Protein AF-A0AAW0R2K4-F1 (afdb_monomer_lite)

InterPro domains:
  IPR008972 Cupredoxin [SSF49503] (6-129)
  IPR052953 Serine-rich & Multicopper Oxidase-related [PTHR34883] (7-121)

Structure (mmCIF, N/CA/C/O backbone):
data_AF-A0AAW0R2K4-F1
#
_entry.id   AF-A0AAW0R2K4-F1
#
loop_
_atom_site.group_PDB
_atom_site.id
_atom_site.type_symbol
_atom_site.label_atom_id
_atom_site.label_alt_id
_atom_site.label_comp_id
_at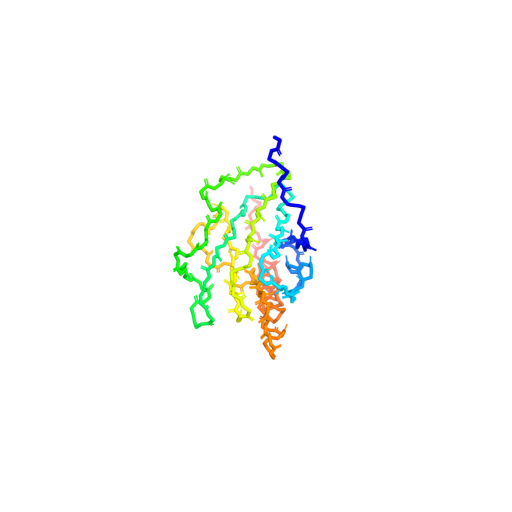om_site.label_asym_id
_atom_site.label_entity_id
_atom_site.label_seq_id
_atom_site.pdbx_PDB_ins_code
_atom_site.Cartn_x
_atom_site.Cartn_y
_atom_site.Cartn_z
_atom_site.occupancy
_atom_site.B_iso_or_equiv
_atom_site.auth_seq_id
_atom_site.auth_comp_id
_atom_site.auth_asym_id
_atom_site.auth_atom_id
_atom_site.pdbx_PDB_model_num
ATOM 1 N N . MET A 1 1 ? 16.630 -0.856 25.077 1.00 41.25 1 MET A N 1
ATOM 2 C CA . MET A 1 1 ? 16.118 -1.928 24.202 1.00 41.25 1 MET A CA 1
ATOM 3 C C . MET A 1 1 ? 14.904 -1.354 23.498 1.00 41.25 1 MET A C 1
ATOM 5 O O . MET A 1 1 ? 13.846 -1.283 24.102 1.00 41.25 1 MET A O 1
ATOM 9 N N . THR A 1 2 ? 15.080 -0.773 22.314 1.00 48.66 2 THR A N 1
ATOM 10 C CA . THR A 1 2 ? 13.965 -0.224 21.534 1.00 48.66 2 THR A CA 1
ATOM 11 C C . THR A 1 2 ? 13.230 -1.393 20.898 1.00 48.66 2 THR A C 1
ATOM 13 O O . THR A 1 2 ? 13.646 -1.909 19.863 1.00 48.66 2 THR A O 1
ATOM 16 N N . ASP A 1 3 ? 12.189 -1.861 21.581 1.00 53.28 3 ASP A N 1
ATOM 17 C CA . ASP A 1 3 ? 11.263 -2.850 21.050 1.00 53.28 3 ASP A CA 1
ATOM 18 C C . ASP A 1 3 ? 10.605 -2.248 19.803 1.00 53.28 3 ASP A C 1
ATOM 20 O O . ASP A 1 3 ? 9.851 -1.276 19.881 1.00 53.28 3 ASP A O 1
ATOM 24 N N . ARG A 1 4 ? 11.003 -2.720 18.618 1.00 62.91 4 ARG A N 1
ATOM 25 C CA . ARG A 1 4 ? 10.395 -2.275 17.364 1.00 62.91 4 ARG A CA 1
ATOM 26 C C . ARG A 1 4 ? 8.993 -2.881 17.344 1.00 62.91 4 ARG A C 1
ATOM 28 O O . ARG A 1 4 ? 8.924 -4.110 17.304 1.00 62.91 4 ARG A O 1
ATOM 35 N N . PRO A 1 5 ? 7.914 -2.078 17.326 1.00 65.12 5 PRO A N 1
ATOM 36 C CA . PRO A 1 5 ? 6.564 -2.619 17.374 1.00 65.12 5 PRO A CA 1
ATOM 37 C C . PRO A 1 5 ? 6.380 -3.671 16.276 1.00 65.12 5 PRO A C 1
ATOM 39 O O . PRO A 1 5 ? 6.781 -3.477 15.118 1.00 65.12 5 PRO A O 1
ATOM 42 N N . LEU A 1 6 ? 5.851 -4.829 16.675 1.00 78.25 6 LEU A N 1
ATOM 43 C CA . LEU A 1 6 ? 5.526 -5.914 15.759 1.00 78.25 6 LEU A CA 1
ATOM 44 C C . LEU A 1 6 ? 4.480 -5.423 14.746 1.00 78.25 6 LEU A C 1
ATOM 46 O O . LEU A 1 6 ? 3.645 -4.588 15.090 1.00 78.25 6 LEU A O 1
ATOM 50 N N . PRO A 1 7 ? 4.530 -5.897 13.489 1.00 82.62 7 PRO A N 1
ATOM 51 C CA . PRO A 1 7 ? 3.527 -5.515 12.508 1.00 82.62 7 PRO A CA 1
ATOM 52 C C . PRO A 1 7 ? 2.156 -6.033 12.950 1.00 82.62 7 PRO A C 1
ATOM 54 O O . PRO A 1 7 ? 2.014 -7.225 13.222 1.00 82.62 7 PRO A O 1
ATOM 57 N N . THR A 1 8 ? 1.159 -5.151 12.997 1.00 91.06 8 THR A N 1
ATOM 58 C CA . THR A 1 8 ? -0.228 -5.545 13.281 1.00 91.06 8 THR A CA 1
ATOM 59 C C . THR A 1 8 ? -0.854 -6.227 12.064 1.00 91.06 8 THR A C 1
ATOM 61 O O . THR A 1 8 ? -1.655 -7.144 12.209 1.00 91.06 8 THR A O 1
ATOM 64 N N . HIS A 1 9 ? -0.448 -5.821 10.855 1.00 94.38 9 HIS A N 1
ATOM 65 C CA . HIS A 1 9 ? -0.966 -6.356 9.595 1.00 94.38 9 HIS A CA 1
ATOM 66 C C . HIS A 1 9 ? 0.183 -6.715 8.658 1.00 94.38 9 HIS A C 1
ATOM 68 O O . HIS A 1 9 ? 1.155 -5.966 8.542 1.00 94.38 9 HIS A O 1
ATOM 74 N N . VAL A 1 10 ? 0.067 -7.841 7.954 1.00 93.94 10 VAL A N 1
ATOM 75 C CA . VAL A 1 10 ? 1.037 -8.267 6.936 1.00 93.94 10 VAL A CA 1
ATOM 76 C C . VAL A 1 10 ? 0.323 -8.403 5.600 1.00 93.94 10 VAL A C 1
ATOM 78 O O . VAL A 1 10 ? -0.677 -9.108 5.495 1.00 93.94 10 VAL A O 1
ATOM 81 N N . VAL A 1 11 ? 0.855 -7.728 4.587 1.00 93.31 11 VAL A N 1
ATOM 82 C CA . VAL A 1 11 ? 0.333 -7.703 3.225 1.00 93.31 11 VAL A CA 1
ATOM 83 C C . VAL A 1 11 ? 1.363 -8.336 2.303 1.00 93.31 11 VAL A C 1
ATOM 85 O O . VAL A 1 11 ? 2.492 -7.858 2.183 1.00 93.31 11 VAL A O 1
ATOM 88 N N . GLN A 1 12 ? 0.969 -9.426 1.661 1.00 90.38 12 GLN A N 1
ATOM 89 C CA . GLN A 1 12 ? 1.773 -10.134 0.677 1.00 90.38 12 GLN A CA 1
ATOM 90 C C . GLN A 1 12 ? 1.616 -9.474 -0.686 1.00 90.38 12 GLN A C 1
ATOM 92 O O . GLN A 1 12 ? 0.500 -9.108 -1.059 1.00 90.38 12 GLN A O 1
ATOM 97 N N . ILE A 1 13 ? 2.717 -9.346 -1.427 1.00 86.50 13 ILE A N 1
ATOM 98 C CA . ILE A 1 13 ? 2.691 -8.777 -2.773 1.00 86.50 13 ILE A CA 1
ATOM 99 C C . ILE A 1 13 ? 3.049 -9.839 -3.807 1.00 86.50 13 ILE A C 1
ATOM 101 O O . ILE A 1 13 ? 4.159 -10.376 -3.840 1.00 86.50 13 ILE A O 1
ATOM 105 N N . ASN A 1 14 ? 2.097 -10.087 -4.694 1.00 79.12 14 ASN A N 1
ATOM 106 C CA . ASN A 1 14 ? 2.262 -10.886 -5.893 1.00 79.12 14 ASN A CA 1
ATOM 107 C C . ASN A 1 14 ? 2.378 -9.938 -7.094 1.00 79.12 14 ASN A C 1
ATOM 109 O O . ASN A 1 14 ? 1.749 -8.886 -7.121 1.00 79.12 14 ASN A O 1
ATOM 113 N N . THR A 1 15 ? 3.162 -10.296 -8.109 1.00 69.69 15 THR A N 1
ATOM 114 C CA . THR A 1 15 ? 3.150 -9.584 -9.410 1.00 69.69 15 THR A CA 1
ATOM 115 C C . THR A 1 15 ? 2.497 -10.411 -10.506 1.00 69.69 15 THR A C 1
ATOM 117 O O . THR A 1 15 ? 2.304 -9.933 -11.617 1.00 69.69 15 THR A O 1
ATOM 120 N N . ASP A 1 16 ? 2.150 -11.652 -10.178 1.00 67.31 16 ASP A N 1
ATOM 121 C CA . ASP A 1 16 ? 1.712 -12.657 -11.123 1.00 67.31 16 ASP A CA 1
ATOM 122 C C . ASP A 1 16 ? 0.285 -13.055 -10.734 1.00 67.31 16 ASP A C 1
ATOM 124 O O . ASP A 1 16 ? 0.047 -13.550 -9.632 1.00 67.31 16 ASP A O 1
ATOM 128 N N . GLY A 1 17 ? -0.680 -12.802 -11.621 1.00 71.12 17 GLY A N 1
ATOM 129 C CA . GLY A 1 17 ? -2.088 -13.144 -11.402 1.00 71.12 17 GLY A CA 1
ATOM 130 C C . GLY A 1 17 ? -3.019 -11.946 -11.205 1.00 71.12 17 GLY A C 1
ATOM 131 O O . GLY A 1 17 ? -2.683 -10.808 -11.515 1.00 71.12 17 GLY A O 1
ATOM 132 N N . VAL A 1 18 ? -4.235 -12.240 -10.741 1.00 73.88 18 VAL A N 1
ATOM 133 C CA . VAL A 1 18 ? -5.329 -11.267 -10.556 1.00 73.88 18 VAL A CA 1
ATOM 134 C C . VAL A 1 18 ? -5.331 -10.594 -9.184 1.00 73.88 18 VAL A C 1
ATOM 136 O O . VAL A 1 18 ? -5.911 -9.522 -9.061 1.00 73.88 18 VAL A O 1
ATOM 139 N N . ASP A 1 19 ? -4.678 -11.187 -8.182 1.00 78.75 19 ASP A N 1
ATOM 140 C CA . ASP A 1 19 ? -4.651 -10.685 -6.803 1.00 78.75 19 ASP A CA 1
ATOM 141 C C . ASP A 1 19 ? -3.219 -10.310 -6.412 1.00 78.75 19 ASP A C 1
ATOM 143 O O . ASP A 1 19 ? -2.460 -11.113 -5.856 1.00 78.75 19 ASP A O 1
ATOM 147 N N . LEU A 1 20 ? -2.843 -9.074 -6.747 1.00 84.06 20 LEU A N 1
ATOM 148 C CA . LEU A 1 20 ? -1.477 -8.585 -6.561 1.00 84.06 20 LEU A CA 1
ATOM 149 C C . LEU A 1 20 ? -1.163 -8.206 -5.105 1.00 84.06 20 LEU A C 1
ATOM 151 O O . LEU A 1 20 ? -0.005 -8.231 -4.707 1.00 84.06 20 LEU A O 1
ATOM 155 N N . PHE A 1 21 ? -2.177 -7.912 -4.290 1.00 87.81 21 PHE A N 1
ATOM 156 C CA . PHE A 1 21 ? -2.037 -7.728 -2.844 1.00 87.81 21 PHE A CA 1
ATOM 157 C C . PHE A 1 21 ? -2.928 -8.722 -2.102 1.00 87.81 21 PHE A C 1
ATOM 159 O O . PHE A 1 21 ? -4.102 -8.880 -2.443 1.00 87.81 21 PHE A O 1
ATOM 166 N N . GLN A 1 22 ? -2.382 -9.377 -1.077 1.00 89.69 22 GLN A N 1
ATOM 167 C CA . GLN A 1 22 ? -3.135 -10.273 -0.202 1.00 89.69 22 GLN A CA 1
ATOM 168 C C . GLN A 1 22 ? -2.893 -9.929 1.277 1.00 89.69 22 GLN A C 1
ATOM 170 O O . GLN A 1 22 ? -1.768 -10.088 1.757 1.00 89.69 22 GLN A O 1
ATOM 175 N N . PRO A 1 23 ? -3.926 -9.480 2.016 1.00 92.56 23 PRO A N 1
ATOM 176 C CA . PRO A 1 23 ? -5.271 -9.140 1.528 1.00 92.56 23 PRO A CA 1
ATOM 177 C C . PRO A 1 23 ? -5.254 -7.935 0.563 1.00 92.56 23 PRO A C 1
ATOM 179 O O . PRO A 1 23 ? -4.267 -7.210 0.483 1.00 92.56 23 PRO A O 1
ATOM 182 N N . HIS A 1 24 ? -6.350 -7.712 -0.169 1.00 89.62 24 HIS A N 1
ATOM 183 C CA . HIS A 1 24 ? -6.455 -6.630 -1.165 1.00 89.62 24 HIS A CA 1
ATOM 184 C C . HIS A 1 24 ? -6.641 -5.218 -0.561 1.00 89.62 24 HIS A C 1
ATOM 186 O O . HIS A 1 24 ? -6.452 -4.213 -1.245 1.00 89.62 24 HIS A O 1
ATOM 192 N N . TRP A 1 25 ? -6.994 -5.142 0.721 1.00 93.94 25 TRP A N 1
ATOM 193 C CA . TRP A 1 25 ? -7.074 -3.944 1.557 1.00 93.94 25 TRP A CA 1
ATOM 194 C C . TRP A 1 25 ? -7.036 -4.382 3.025 1.00 93.94 25 TRP A C 1
ATOM 196 O O . TRP A 1 25 ? -7.194 -5.567 3.330 1.00 93.94 25 TRP A O 1
ATOM 206 N N . VAL A 1 26 ? -6.829 -3.436 3.938 1.00 95.75 26 VAL A N 1
ATOM 207 C CA . VAL A 1 26 ? -6.890 -3.677 5.391 1.00 95.75 26 VAL A CA 1
ATOM 208 C C . VAL A 1 26 ? -7.611 -2.536 6.096 1.00 95.75 26 VAL A C 1
ATOM 210 O O . VAL A 1 26 ? -7.509 -1.390 5.667 1.00 95.75 26 VAL A O 1
ATOM 213 N N . ASN A 1 27 ? -8.307 -2.845 7.189 1.00 96.00 27 ASN A N 1
ATOM 214 C CA . ASN A 1 27 ? -8.735 -1.848 8.169 1.00 96.00 27 ASN A CA 1
ATOM 215 C C . ASN A 1 27 ? -7.750 -1.867 9.339 1.00 96.00 27 ASN A C 1
ATOM 217 O O . ASN A 1 27 ? -7.446 -2.936 9.867 1.00 96.00 27 ASN A O 1
ATOM 221 N N . ALA A 1 28 ? -7.257 -0.700 9.734 1.00 95.75 28 ALA A N 1
ATOM 222 C CA . ALA A 1 28 ? -6.219 -0.555 10.739 1.00 95.75 28 ALA A CA 1
ATOM 223 C C . ALA A 1 28 ? -6.428 0.708 11.581 1.00 95.75 28 ALA A C 1
ATOM 225 O O . ALA A 1 28 ? -6.879 1.748 11.089 1.00 95.75 28 ALA A O 1
ATOM 226 N N . ALA A 1 29 ? -6.087 0.614 12.864 1.00 95.25 29 ALA A N 1
ATOM 227 C CA . ALA A 1 29 ? -6.180 1.722 13.802 1.00 95.25 29 ALA A CA 1
ATOM 228 C C . ALA A 1 29 ? -4.942 2.625 13.719 1.00 95.25 29 ALA A C 1
ATOM 230 O O . ALA A 1 29 ? -3.875 2.218 13.263 1.00 95.25 29 ALA A O 1
ATOM 231 N N . ARG A 1 30 ? -5.055 3.863 14.216 1.00 94.62 30 ARG A N 1
ATOM 232 C CA . ARG A 1 30 ? -3.892 4.747 14.369 1.00 94.62 30 ARG A CA 1
ATOM 233 C C . ARG A 1 30 ? -2.833 4.065 15.242 1.00 94.62 30 ARG A C 1
ATOM 235 O O . ARG A 1 30 ? -3.138 3.617 16.342 1.00 94.62 30 ARG A O 1
ATOM 242 N N . GLY A 1 31 ? -1.591 4.054 14.767 1.00 92.88 31 GLY A N 1
ATOM 243 C CA . GLY A 1 31 ? -0.461 3.399 15.427 1.00 92.88 31 GLY A CA 1
ATOM 244 C C . GLY A 1 31 ? -0.222 1.953 14.988 1.00 92.88 31 GLY A C 1
ATOM 245 O O . GLY A 1 31 ? 0.858 1.432 15.266 1.00 92.88 31 GLY A O 1
ATOM 246 N N . ASP A 1 32 ? -1.155 1.329 14.257 1.00 95.69 32 ASP A N 1
ATOM 247 C CA . ASP A 1 32 ? -0.908 0.026 13.642 1.00 95.69 32 ASP A CA 1
ATOM 248 C C . ASP A 1 32 ? 0.225 0.110 12.621 1.00 95.69 32 ASP A C 1
ATOM 250 O O . ASP A 1 32 ? 0.419 1.120 11.937 1.00 95.69 32 ASP A O 1
ATOM 254 N N . VAL A 1 33 ? 0.951 -0.998 12.486 1.00 94.75 33 VAL A N 1
ATOM 255 C CA . VAL A 1 33 ? 2.010 -1.140 11.488 1.00 94.75 33 VAL A CA 1
ATOM 256 C C . VAL A 1 33 ? 1.559 -2.114 10.407 1.00 94.75 33 VAL A C 1
ATOM 258 O O . VAL A 1 33 ? 1.355 -3.301 10.670 1.00 94.75 33 VAL A O 1
ATOM 261 N N . ILE A 1 34 ? 1.452 -1.608 9.181 1.00 95.12 34 ILE A N 1
ATOM 262 C CA . ILE A 1 34 ? 1.222 -2.398 7.973 1.00 95.12 34 ILE A CA 1
ATOM 263 C C . ILE A 1 34 ? 2.577 -2.786 7.397 1.00 95.12 34 ILE A C 1
ATOM 265 O O . ILE A 1 34 ? 3.383 -1.923 7.047 1.00 95.12 34 ILE A O 1
ATOM 269 N N . ARG A 1 35 ? 2.839 -4.086 7.292 1.00 93.56 35 ARG A N 1
ATOM 270 C CA . ARG A 1 35 ? 4.058 -4.628 6.697 1.00 93.56 35 ARG A CA 1
ATOM 271 C C . ARG A 1 35 ? 3.773 -5.194 5.319 1.00 93.56 35 ARG A C 1
ATOM 273 O O . ARG A 1 35 ? 3.123 -6.224 5.199 1.00 93.56 35 ARG A O 1
ATOM 280 N N . PHE A 1 36 ? 4.343 -4.573 4.301 1.00 92.31 36 PHE A N 1
ATOM 281 C CA . PHE A 1 36 ? 4.377 -5.100 2.946 1.00 92.31 36 PHE A CA 1
ATOM 282 C C . PHE A 1 36 ? 5.559 -6.061 2.799 1.00 92.31 36 PHE A C 1
ATOM 284 O O . PHE A 1 36 ? 6.704 -5.675 3.043 1.00 92.31 36 PHE A O 1
ATOM 291 N N . ALA A 1 37 ? 5.283 -7.308 2.427 1.00 90.31 37 ALA A N 1
ATOM 292 C CA . ALA A 1 37 ? 6.284 -8.335 2.165 1.00 90.31 37 ALA A CA 1
ATOM 293 C C . ALA A 1 37 ? 6.572 -8.410 0.659 1.00 90.31 37 ALA A C 1
ATOM 295 O O . ALA A 1 37 ? 5.694 -8.750 -0.136 1.00 90.31 37 ALA A O 1
ATOM 296 N N . LEU A 1 38 ? 7.803 -8.066 0.277 1.00 84.62 38 LEU A N 1
ATOM 297 C CA . LEU A 1 38 ? 8.221 -7.936 -1.121 1.00 84.62 38 LEU A CA 1
ATOM 298 C C . LEU A 1 38 ? 8.869 -9.206 -1.695 1.00 84.62 38 LEU A C 1
ATOM 300 O O . LEU A 1 38 ? 9.122 -9.227 -2.888 1.00 84.62 38 LEU A O 1
ATOM 304 N N . HIS A 1 39 ? 9.146 -10.247 -0.899 1.00 81.62 39 HIS A N 1
ATOM 305 C CA . HIS A 1 39 ? 9.628 -11.573 -1.353 1.00 81.62 39 HIS A CA 1
ATOM 306 C C . HIS A 1 39 ? 10.692 -11.576 -2.467 1.00 81.62 39 HIS A C 1
ATOM 308 O O . HIS A 1 39 ? 10.510 -12.201 -3.511 1.00 81.62 39 HIS A O 1
ATOM 314 N N . GLY A 1 40 ? 11.781 -10.819 -2.302 1.00 67.19 40 GLY A N 1
ATOM 315 C CA . GLY A 1 40 ? 12.856 -10.746 -3.302 1.00 67.19 40 GLY A CA 1
ATOM 316 C C . GLY A 1 40 ? 12.498 -10.006 -4.591 1.00 67.19 40 GLY A C 1
ATOM 317 O O . GLY A 1 40 ? 13.225 -10.091 -5.579 1.00 67.19 40 GLY A O 1
ATOM 318 N N . ARG A 1 41 ? 11.381 -9.275 -4.610 1.00 71.75 41 ARG A N 1
ATOM 319 C CA . ARG A 1 41 ? 10.952 -8.486 -5.762 1.00 71.75 41 ARG A CA 1
ATOM 320 C C . ARG A 1 41 ? 11.552 -7.085 -5.698 1.00 71.75 41 ARG A C 1
ATOM 322 O O . ARG A 1 41 ? 11.479 -6.393 -4.680 1.00 71.75 41 ARG A O 1
ATOM 329 N N . LYS A 1 42 ? 12.067 -6.616 -6.837 1.00 78.88 42 LYS A N 1
ATOM 330 C CA . LYS A 1 42 ? 12.514 -5.230 -7.023 1.00 78.88 42 LYS A CA 1
ATOM 331 C C . LYS A 1 42 ? 11.312 -4.313 -7.262 1.00 78.88 42 LYS A C 1
ATOM 333 O O . LYS A 1 42 ? 11.096 -3.824 -8.360 1.00 78.88 42 LYS A O 1
ATOM 338 N N . LEU A 1 43 ? 10.503 -4.122 -6.229 1.00 82.19 43 LEU A N 1
ATOM 339 C CA . LEU A 1 43 ? 9.310 -3.276 -6.224 1.00 82.19 43 LEU A CA 1
ATOM 340 C C . LEU A 1 43 ? 9.440 -2.242 -5.102 1.00 82.19 43 LEU A C 1
ATOM 342 O O . LEU A 1 43 ? 10.054 -2.517 -4.071 1.00 82.19 43 LEU A O 1
ATOM 346 N N . ALA A 1 44 ? 8.869 -1.060 -5.298 1.00 87.25 44 ALA A N 1
ATOM 347 C CA . ALA A 1 44 ? 8.654 -0.077 -4.245 1.00 87.25 44 ALA A CA 1
ATOM 348 C C . ALA A 1 44 ? 7.162 0.187 -4.032 1.00 87.25 44 ALA A C 1
ATOM 350 O O . ALA A 1 44 ? 6.375 0.123 -4.973 1.00 87.25 44 ALA A O 1
ATOM 351 N N . ILE A 1 45 ? 6.797 0.514 -2.795 1.00 90.06 45 ILE A N 1
ATOM 352 C CA . ILE A 1 45 ? 5.459 0.940 -2.398 1.00 90.06 45 ILE A CA 1
ATOM 353 C C . ILE A 1 45 ? 5.487 2.438 -2.135 1.00 90.06 45 ILE A C 1
ATOM 355 O O . ILE A 1 45 ? 6.291 2.935 -1.342 1.00 90.06 45 ILE A O 1
ATOM 359 N N . VAL A 1 46 ? 4.595 3.150 -2.810 1.00 91.19 46 VAL A N 1
ATOM 360 C CA . VAL A 1 46 ? 4.516 4.605 -2.771 1.00 91.19 46 VAL A CA 1
ATOM 361 C C . VAL A 1 46 ? 3.089 5.014 -2.453 1.00 91.19 46 VAL A C 1
ATOM 363 O O . VAL A 1 46 ? 2.132 4.461 -2.992 1.00 91.19 46 VAL A O 1
ATOM 366 N N . GLN A 1 47 ? 2.936 5.980 -1.555 1.00 92.56 47 GLN A N 1
ATOM 367 C CA . GLN A 1 47 ? 1.633 6.524 -1.211 1.00 92.56 47 GLN A CA 1
ATOM 368 C C . GLN A 1 47 ? 1.190 7.556 -2.251 1.00 92.56 47 GLN A C 1
ATOM 370 O O . GLN A 1 47 ? 1.976 8.363 -2.753 1.00 92.56 47 GLN A O 1
ATOM 375 N N . SER A 1 48 ? -0.094 7.510 -2.574 1.00 90.94 48 SER A N 1
ATOM 376 C CA . SER A 1 48 ? -0.760 8.336 -3.579 1.00 90.94 48 SER A CA 1
ATOM 377 C C . SER A 1 48 ? -2.037 8.951 -3.009 1.00 90.94 48 SER A C 1
ATOM 379 O O . SER A 1 48 ? -2.349 8.808 -1.821 1.00 90.94 48 SER A O 1
ATOM 381 N N . THR A 1 49 ? -2.769 9.672 -3.853 1.00 86.50 49 THR A N 1
ATOM 382 C CA . THR A 1 49 ? -4.123 10.138 -3.551 1.00 86.50 49 THR A CA 1
ATOM 383 C C . THR A 1 49 ? -5.153 9.250 -4.245 1.00 86.50 49 THR A C 1
ATOM 385 O O . THR A 1 49 ? -4.837 8.476 -5.149 1.00 86.50 49 THR A O 1
ATOM 388 N N . GLY A 1 50 ? -6.414 9.346 -3.817 1.00 79.94 50 GLY A N 1
ATOM 389 C CA . GLY A 1 50 ? -7.492 8.601 -4.464 1.00 79.94 50 GLY A CA 1
ATOM 390 C C . GLY A 1 50 ? -7.748 9.041 -5.908 1.00 79.94 50 GLY A C 1
ATOM 391 O O . GLY A 1 50 ? -8.120 8.213 -6.737 1.00 79.94 50 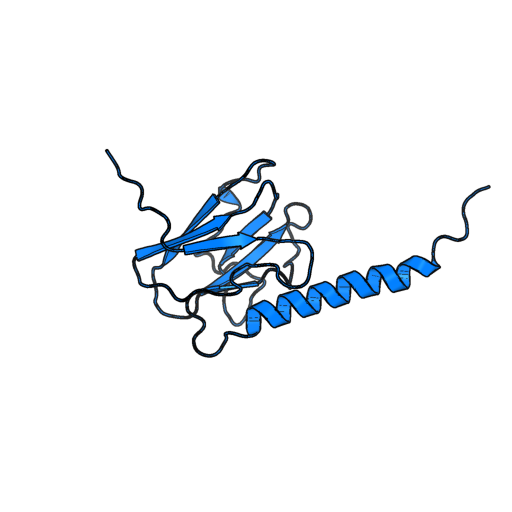GLY A O 1
ATOM 392 N N . GLU A 1 51 ? -7.506 10.321 -6.191 1.00 82.00 51 GLU A N 1
ATOM 393 C CA . GLU A 1 51 ? -7.737 10.972 -7.485 1.00 82.00 51 GLU A CA 1
ATOM 394 C C . GLU A 1 51 ? -6.608 10.707 -8.487 1.00 82.00 51 GLU A C 1
ATOM 396 O O . GLU A 1 51 ? -6.874 10.491 -9.668 1.00 82.00 51 GLU A O 1
ATOM 401 N N . ASP A 1 52 ? -5.358 10.681 -8.014 1.00 81.06 52 ASP A N 1
ATOM 402 C CA . ASP A 1 52 ? -4.172 10.442 -8.836 1.00 81.06 52 ASP A CA 1
ATOM 403 C C . ASP A 1 52 ? -3.357 9.264 -8.265 1.00 81.06 52 ASP A C 1
ATOM 405 O O . ASP A 1 52 ? -2.360 9.449 -7.557 1.00 81.06 52 ASP A O 1
ATOM 409 N N . PRO A 1 53 ? -3.786 8.020 -8.548 1.00 76.94 53 PRO A N 1
ATOM 410 C CA . PRO A 1 53 ? -3.202 6.806 -7.974 1.00 76.94 53 PRO A CA 1
ATOM 411 C C . PRO A 1 53 ? -1.810 6.482 -8.531 1.00 76.94 53 PRO A C 1
ATOM 413 O O . PRO A 1 53 ? -1.202 5.500 -8.120 1.00 76.94 53 PRO A O 1
ATOM 416 N N . CYS A 1 54 ? -1.330 7.265 -9.496 1.00 81.25 54 CYS A N 1
ATOM 417 C CA . CYS A 1 54 ? -0.072 7.057 -10.203 1.00 81.25 54 CYS A CA 1
ATOM 418 C C . CYS A 1 54 ? 0.962 8.137 -9.893 1.00 81.25 54 CYS A C 1
ATOM 420 O O . CYS A 1 54 ? 2.015 8.195 -10.531 1.00 81.25 54 CYS A O 1
ATOM 422 N N . ARG A 1 55 ? 0.666 8.995 -8.915 1.00 85.50 55 ARG A N 1
ATOM 423 C CA . ARG A 1 55 ? 1.528 10.092 -8.515 1.00 85.50 55 ARG A CA 1
ATOM 424 C C . ARG A 1 55 ? 1.848 9.987 -7.028 1.00 85.50 55 ARG A C 1
ATOM 426 O O . ARG A 1 55 ? 0.942 9.795 -6.215 1.00 85.50 55 ARG A O 1
ATOM 433 N N . PRO A 1 56 ? 3.130 10.119 -6.639 1.00 88.38 56 PRO A N 1
ATOM 434 C CA . PRO A 1 56 ? 3.481 10.191 -5.231 1.00 88.38 56 PRO A CA 1
ATOM 435 C C . PRO A 1 56 ? 2.828 11.421 -4.597 1.00 88.38 56 PRO A C 1
ATOM 437 O O . PRO A 1 56 ? 2.922 12.526 -5.132 1.00 88.38 56 PRO A O 1
ATOM 440 N N . ASN A 1 57 ? 2.224 11.245 -3.425 1.00 90.19 57 ASN A N 1
ATOM 441 C CA . ASN A 1 57 ? 1.714 12.359 -2.621 1.00 90.19 57 ASN A CA 1
ATOM 442 C C . ASN A 1 57 ? 2.786 12.969 -1.688 1.00 90.19 57 ASN A C 1
ATOM 444 O O . ASN A 1 57 ? 2.508 13.917 -0.956 1.00 90.19 57 ASN A O 1
ATOM 448 N N . GLY A 1 58 ? 3.999 12.402 -1.691 1.00 88.31 58 GLY A N 1
ATOM 449 C CA . GLY A 1 58 ? 5.143 12.846 -0.892 1.00 88.31 58 GLY A CA 1
ATOM 450 C C . GLY A 1 58 ? 5.154 12.383 0.569 1.00 88.31 58 GLY A C 1
ATOM 451 O O . GLY A 1 58 ? 6.086 12.730 1.285 1.00 88.31 58 GLY A O 1
ATOM 452 N N . GLN A 1 59 ? 4.162 11.610 1.020 1.00 90.44 59 GLN A N 1
ATOM 453 C CA . GLN A 1 59 ? 4.041 11.192 2.424 1.00 90.44 59 GLN A CA 1
ATOM 454 C C . GLN A 1 59 ? 4.822 9.910 2.732 1.00 90.44 59 GLN A C 1
ATOM 456 O O . GLN A 1 59 ? 5.457 9.799 3.779 1.00 90.44 59 GLN A O 1
ATOM 461 N N . PHE A 1 60 ? 4.801 8.943 1.814 1.00 91.56 60 PHE A N 1
ATOM 462 C CA . PHE A 1 60 ? 5.494 7.671 1.984 1.00 91.56 60 PHE A CA 1
ATOM 463 C C . PHE A 1 60 ? 6.013 7.145 0.648 1.00 91.56 60 PHE A C 1
ATOM 465 O O . PHE A 1 60 ? 5.271 7.060 -0.332 1.00 91.56 60 PHE A O 1
ATOM 472 N N . ASP A 1 61 ? 7.292 6.777 0.618 1.00 90.69 61 ASP A N 1
ATOM 473 C CA . ASP A 1 61 ? 7.960 6.243 -0.564 1.00 90.69 61 ASP A CA 1
ATOM 474 C C . ASP A 1 61 ? 9.081 5.282 -0.149 1.00 90.69 61 ASP A C 1
ATOM 476 O O . ASP A 1 61 ? 10.107 5.679 0.419 1.00 90.69 61 ASP A O 1
ATOM 480 N N . SER A 1 62 ? 8.886 3.996 -0.440 1.00 88.50 62 SER A N 1
ATOM 481 C CA . SER A 1 62 ? 9.850 2.962 -0.085 1.00 88.50 62 SER A CA 1
ATOM 482 C C . SER A 1 62 ? 11.015 2.828 -1.070 1.00 88.50 62 SER A C 1
ATOM 484 O O . SER A 1 62 ? 11.901 2.018 -0.811 1.00 88.50 62 SER A O 1
ATOM 486 N N . ARG A 1 63 ? 11.078 3.598 -2.170 1.00 82.94 63 ARG A N 1
ATOM 487 C CA . ARG A 1 63 ? 12.223 3.558 -3.109 1.00 82.94 63 ARG A CA 1
ATOM 488 C C . ARG A 1 63 ? 13.537 3.910 -2.419 1.00 82.94 63 ARG A C 1
ATOM 490 O O . ARG A 1 63 ? 14.582 3.358 -2.746 1.00 82.94 63 ARG A O 1
ATOM 497 N N . SER A 1 64 ? 13.467 4.786 -1.419 1.00 73.31 64 SER A N 1
ATOM 498 C CA . SER A 1 64 ? 14.597 5.156 -0.560 1.00 73.31 64 SER A CA 1
ATOM 499 C C . SER A 1 64 ? 15.175 3.982 0.245 1.00 73.31 64 SER A C 1
ATOM 501 O O . SER A 1 64 ? 16.332 4.039 0.651 1.00 73.31 64 SER A O 1
ATOM 503 N N . GLN A 1 65 ? 14.402 2.911 0.454 1.00 72.25 65 GLN A N 1
ATOM 504 C CA . GLN A 1 65 ? 14.816 1.729 1.218 1.00 72.25 65 GLN A CA 1
ATOM 505 C C . GLN A 1 65 ? 15.595 0.712 0.363 1.00 72.25 65 GLN A C 1
ATOM 507 O O . GLN A 1 65 ? 16.147 -0.245 0.903 1.00 72.25 65 GLN A O 1
ATOM 512 N N . GLY A 1 66 ? 15.694 0.947 -0.951 1.00 62.84 66 GLY A N 1
ATOM 513 C CA . GLY A 1 66 ? 16.406 0.090 -1.894 1.00 62.84 66 GLY A CA 1
ATOM 514 C C . GLY A 1 66 ? 15.610 -1.145 -2.327 1.00 62.84 66 GLY A C 1
ATOM 515 O O . GLY A 1 66 ? 14.649 -1.565 -1.687 1.00 62.84 66 GLY A O 1
ATOM 516 N N . HIS A 1 67 ? 16.026 -1.732 -3.448 1.00 67.06 67 HIS A N 1
ATOM 517 C CA . HIS A 1 67 ? 15.488 -2.991 -3.961 1.00 67.06 67 HIS A CA 1
ATOM 518 C C . HIS A 1 67 ? 16.465 -4.128 -3.647 1.00 67.06 67 HIS A C 1
ATOM 520 O O . HIS A 1 67 ? 17.677 -3.950 -3.766 1.00 67.06 67 HIS A O 1
ATOM 526 N N . SER A 1 68 ? 15.958 -5.298 -3.263 1.00 64.06 68 SER A N 1
ATOM 527 C CA . SER A 1 68 ? 16.782 -6.469 -2.952 1.00 64.06 68 SER A CA 1
ATOM 528 C C . SER A 1 68 ? 16.133 -7.729 -3.506 1.00 64.06 68 SER A C 1
ATOM 530 O O . SER A 1 68 ? 14.912 -7.856 -3.501 1.00 64.06 68 SER A O 1
ATOM 532 N N . ASP A 1 69 ? 16.976 -8.674 -3.917 1.00 63.78 69 ASP A N 1
ATOM 533 C CA . ASP A 1 69 ? 16.579 -10.007 -4.390 1.00 63.78 69 ASP A CA 1
ATOM 534 C C . ASP A 1 69 ? 16.291 -10.974 -3.216 1.00 63.78 69 ASP A C 1
ATOM 536 O O . ASP A 1 69 ? 16.101 -12.172 -3.403 1.00 63.78 69 ASP A O 1
ATOM 540 N N . ARG A 1 70 ? 16.287 -10.458 -1.979 1.00 71.88 70 ARG A N 1
ATOM 541 C CA . ARG A 1 70 ? 15.900 -11.155 -0.739 1.00 71.88 70 ARG A CA 1
ATOM 542 C C . ARG A 1 70 ? 14.573 -10.615 -0.218 1.00 71.88 70 ARG A C 1
ATOM 544 O O . ARG A 1 70 ? 14.176 -9.515 -0.588 1.00 71.88 70 ARG A O 1
ATOM 551 N N . ASP A 1 71 ? 13.937 -11.323 0.709 1.00 74.25 71 ASP A N 1
ATOM 552 C CA . ASP A 1 71 ? 12.726 -10.840 1.378 1.00 74.25 71 ASP A CA 1
ATOM 553 C C . ASP A 1 71 ? 12.969 -9.481 2.047 1.00 74.25 71 ASP A C 1
ATOM 555 O O . ASP A 1 71 ? 13.690 -9.365 3.043 1.00 74.25 71 ASP A O 1
ATOM 559 N N . VAL A 1 72 ? 12.362 -8.440 1.475 1.00 82.75 72 VAL A N 1
ATOM 560 C CA . VAL A 1 72 ? 12.331 -7.092 2.041 1.00 82.75 72 VAL A CA 1
ATOM 561 C C . VAL A 1 72 ? 10.957 -6.847 2.627 1.00 82.75 72 VAL A C 1
ATOM 563 O O . VAL A 1 72 ? 9.933 -7.198 2.038 1.00 82.75 72 VAL A O 1
ATOM 566 N N . TYR A 1 73 ? 10.953 -6.203 3.788 1.00 87.38 73 TYR A N 1
ATOM 567 C CA . TYR A 1 73 ? 9.744 -5.739 4.439 1.00 87.38 73 TYR A CA 1
ATOM 568 C C . TYR A 1 73 ? 9.731 -4.223 4.471 1.00 87.38 73 TYR A C 1
ATOM 570 O O . TYR A 1 73 ? 10.666 -3.602 4.975 1.00 87.38 73 TYR A O 1
ATOM 578 N N . VAL A 1 74 ? 8.636 -3.651 3.993 1.00 89.69 74 VAL A N 1
ATOM 579 C CA . VAL A 1 74 ? 8.377 -2.217 4.043 1.00 89.69 74 VAL A CA 1
ATOM 580 C C . VAL A 1 74 ? 7.270 -1.985 5.059 1.00 89.69 74 VAL A C 1
ATOM 582 O O . VAL A 1 74 ? 6.190 -2.559 4.944 1.00 89.69 74 VAL A O 1
ATOM 585 N N . ASN A 1 75 ? 7.543 -1.171 6.077 1.00 92.19 75 ASN A N 1
ATOM 586 C CA . ASN A 1 75 ? 6.579 -0.883 7.135 1.00 92.19 75 ASN A CA 1
ATOM 587 C C . ASN A 1 75 ? 5.995 0.517 6.950 1.00 92.19 75 ASN A C 1
ATOM 589 O O . ASN A 1 75 ? 6.743 1.486 6.818 1.00 92.19 75 ASN A O 1
ATOM 593 N N . TYR A 1 76 ? 4.673 0.609 7.004 1.00 93.00 76 TYR A N 1
ATOM 594 C CA . TYR A 1 76 ? 3.918 1.851 7.076 1.00 93.00 76 TYR A CA 1
ATOM 595 C C . TYR A 1 76 ? 3.201 1.919 8.426 1.00 93.00 76 TYR A C 1
ATOM 597 O O . TYR A 1 76 ? 2.503 0.977 8.801 1.00 93.00 76 TYR A O 1
ATOM 605 N N . THR A 1 77 ? 3.372 3.022 9.153 1.00 94.75 77 THR A N 1
ATOM 606 C CA . THR A 1 77 ? 2.643 3.275 10.401 1.00 94.75 77 THR A CA 1
ATOM 607 C C . THR A 1 77 ? 1.405 4.104 10.096 1.00 94.75 77 THR A C 1
ATOM 609 O O . THR A 1 77 ? 1.506 5.179 9.507 1.00 94.75 77 THR A O 1
ATOM 612 N N . VAL A 1 78 ? 0.242 3.620 10.520 1.00 94.62 78 VAL A N 1
ATOM 613 C CA . VAL A 1 78 ? -1.045 4.268 10.263 1.00 94.62 78 VAL A CA 1
ATOM 614 C C . VAL A 1 78 ? -1.159 5.546 11.094 1.00 94.62 78 VAL A C 1
ATOM 616 O O . VAL A 1 78 ? -1.235 5.498 12.324 1.00 94.62 78 VAL A O 1
ATOM 619 N N . GLY A 1 79 ? -1.170 6.699 10.422 1.00 92.19 79 GLY A N 1
ATOM 620 C CA . GLY A 1 79 ? -1.383 8.010 11.050 1.00 92.19 79 GLY A CA 1
ATOM 621 C C . GLY A 1 79 ? -2.858 8.417 11.120 1.00 92.19 79 GLY A C 1
ATOM 622 O O . GLY A 1 79 ? -3.305 8.995 12.116 1.00 92.19 79 GLY A O 1
ATOM 623 N N . ASP A 1 80 ? -3.629 8.040 10.099 1.00 88.69 80 ASP A N 1
ATOM 624 C CA . ASP A 1 80 ? -5.002 8.490 9.880 1.00 88.69 80 ASP A CA 1
ATOM 625 C C . ASP A 1 80 ? -5.968 7.319 9.681 1.00 88.69 80 ASP A C 1
ATOM 627 O O . ASP A 1 80 ? -5.606 6.258 9.178 1.00 88.69 80 ASP A O 1
ATOM 631 N N . LEU A 1 81 ? -7.227 7.526 10.078 1.00 91.44 81 LEU A N 1
ATOM 632 C CA . LEU A 1 81 ? -8.304 6.540 9.914 1.00 91.44 81 LEU A CA 1
ATOM 633 C C . LEU A 1 81 ? -9.025 6.665 8.564 1.00 91.44 81 LEU A C 1
ATOM 635 O O . LEU A 1 81 ? -9.896 5.856 8.261 1.00 91.44 81 LEU A O 1
ATOM 639 N N . GLY A 1 82 ? -8.688 7.685 7.771 1.00 92.00 82 GLY A N 1
ATOM 640 C CA . GLY A 1 82 ? -9.228 7.861 6.427 1.00 92.00 82 GLY A CA 1
ATOM 641 C C . GLY A 1 82 ? -8.571 6.932 5.395 1.00 92.00 82 GLY A C 1
ATOM 642 O O . GLY A 1 82 ? -7.496 6.379 5.660 1.00 92.00 82 GLY A O 1
ATOM 643 N N . PRO A 1 83 ? -9.177 6.798 4.200 1.00 94.12 83 PRO A N 1
ATOM 644 C CA . PRO A 1 83 ? -8.619 5.999 3.118 1.00 94.12 83 PRO A CA 1
ATOM 645 C C . PRO A 1 83 ? -7.210 6.451 2.738 1.00 94.12 83 PRO A C 1
ATOM 647 O O . PRO A 1 83 ? -6.986 7.602 2.358 1.00 94.12 83 PRO A O 1
ATOM 650 N N . THR A 1 84 ? -6.259 5.525 2.812 1.00 94.88 84 THR A N 1
ATOM 651 C CA . THR A 1 84 ? -4.866 5.758 2.428 1.00 94.88 84 THR A CA 1
ATOM 652 C C . THR A 1 84 ? -4.508 4.880 1.242 1.00 94.88 84 THR A C 1
ATOM 654 O O . THR A 1 84 ? -4.632 3.657 1.299 1.00 94.88 84 THR A O 1
ATOM 657 N N . PHE A 1 85 ? -4.058 5.515 0.162 1.00 92.88 85 PHE A N 1
ATOM 658 C CA . PHE A 1 85 ? -3.840 4.876 -1.130 1.00 92.88 85 PHE A CA 1
ATOM 659 C C . PHE A 1 85 ? -2.366 4.608 -1.367 1.00 92.88 85 PHE A C 1
ATOM 661 O O . PHE A 1 85 ? -1.529 5.492 -1.199 1.00 92.88 85 PHE A O 1
ATOM 668 N N . PHE A 1 86 ? -2.062 3.406 -1.832 1.00 92.44 86 PHE A N 1
ATOM 669 C CA . PHE A 1 86 ? -0.720 2.993 -2.201 1.00 92.44 86 PHE A CA 1
ATOM 670 C C . PHE A 1 86 ? -0.720 2.414 -3.605 1.00 92.44 86 PHE A C 1
ATOM 672 O O . PHE A 1 86 ? -1.692 1.786 -4.037 1.00 92.44 86 PHE A O 1
ATOM 679 N N . TYR A 1 87 ? 0.399 2.592 -4.291 1.00 88.94 87 TYR A N 1
ATOM 680 C CA . TYR A 1 87 ? 0.676 1.906 -5.536 1.00 88.94 87 TYR A CA 1
ATOM 681 C C . TYR A 1 87 ? 2.091 1.338 -5.557 1.00 88.94 87 TYR A C 1
ATOM 683 O O . TYR A 1 87 ? 2.980 1.774 -4.820 1.00 88.94 87 TYR A O 1
ATOM 691 N N . GLY A 1 88 ? 2.263 0.321 -6.392 1.00 86.94 88 GLY A N 1
ATOM 692 C CA . GLY A 1 88 ? 3.535 -0.326 -6.644 1.00 86.94 88 GLY A CA 1
ATOM 693 C C . GLY A 1 88 ? 4.267 0.255 -7.853 1.00 86.94 88 GLY A C 1
ATOM 694 O O . GLY A 1 88 ? 3.652 0.495 -8.891 1.00 86.94 88 GLY A O 1
ATOM 695 N N . ILE A 1 89 ? 5.585 0.418 -7.732 1.00 83.19 89 ILE A N 1
ATOM 696 C CA . ILE A 1 89 ? 6.503 0.757 -8.830 1.00 83.19 89 ILE A CA 1
ATOM 697 C C . ILE A 1 89 ? 7.544 -0.352 -8.978 1.00 83.19 89 ILE A C 1
ATOM 699 O O . ILE A 1 89 ? 8.372 -0.551 -8.083 1.00 83.19 89 ILE A O 1
ATOM 703 N N . LEU A 1 90 ? 7.514 -1.068 -10.098 1.00 78.31 90 LEU A N 1
ATOM 704 C CA . LEU A 1 90 ? 8.534 -2.065 -10.412 1.00 78.31 90 LEU A CA 1
ATOM 705 C C . LEU A 1 90 ? 9.846 -1.360 -10.793 1.00 78.31 90 LEU A C 1
ATOM 707 O O . LEU A 1 90 ? 9.837 -0.317 -11.442 1.00 78.31 90 LEU A O 1
ATOM 711 N N . ALA A 1 91 ? 10.988 -1.893 -10.367 1.00 74.06 91 ALA A N 1
ATOM 712 C CA . ALA A 1 91 ? 12.288 -1.255 -10.578 1.00 74.06 91 ALA A CA 1
ATOM 713 C C . ALA A 1 91 ? 12.733 -1.243 -12.049 1.00 74.06 91 ALA A C 1
ATOM 715 O O . ALA A 1 91 ? 13.522 -0.385 -12.438 1.00 74.06 91 ALA A O 1
ATOM 716 N N . ASP A 1 92 ? 12.256 -2.195 -12.850 1.00 72.19 92 ASP A N 1
ATOM 717 C CA . ASP A 1 92 ? 12.431 -2.260 -14.304 1.00 72.19 92 ASP A CA 1
ATOM 718 C C . ASP A 1 92 ? 11.428 -1.378 -15.067 1.00 72.19 92 ASP A C 1
ATOM 720 O O . ASP A 1 92 ? 11.684 -1.016 -16.214 1.00 72.19 92 ASP A O 1
ATOM 724 N N . GLU A 1 93 ? 10.367 -0.921 -14.399 1.00 69.44 93 GLU A N 1
ATOM 725 C CA . GLU A 1 93 ? 9.421 0.082 -14.895 1.00 69.44 93 GLU A CA 1
ATOM 726 C C . GLU A 1 93 ? 9.364 1.318 -13.971 1.00 69.44 93 GLU A C 1
ATOM 728 O O . GLU A 1 93 ? 8.308 1.671 -13.446 1.00 69.44 93 GLU A O 1
ATOM 733 N N . PRO A 1 94 ? 10.478 2.045 -13.769 1.00 58.72 94 PRO A N 1
ATOM 734 C CA . PRO A 1 94 ? 10.572 3.107 -12.762 1.00 58.72 94 PRO A CA 1
ATOM 735 C C . PRO A 1 94 ? 9.713 4.347 -13.067 1.00 58.72 94 PRO A C 1
ATOM 737 O O . PRO A 1 94 ? 9.530 5.196 -12.193 1.00 58.72 94 PRO A O 1
ATOM 740 N N . GLN A 1 95 ? 9.197 4.466 -14.298 1.00 55.78 95 GLN A N 1
ATOM 741 C CA . GLN A 1 95 ? 8.173 5.451 -14.684 1.00 55.78 95 GLN A CA 1
ATOM 742 C C . GLN A 1 95 ? 6.780 4.830 -14.871 1.00 55.78 95 GLN A C 1
ATOM 744 O O . GLN A 1 95 ? 5.806 5.548 -15.091 1.00 55.78 95 GLN A O 1
ATOM 749 N N . GLY A 1 96 ? 6.678 3.504 -14.787 1.00 59.97 96 GLY A N 1
ATOM 750 C CA . GLY A 1 96 ? 5.430 2.773 -14.872 1.00 59.97 96 GLY A CA 1
ATOM 751 C C . GLY A 1 96 ? 4.678 2.887 -13.556 1.00 59.97 96 GLY A C 1
ATOM 752 O O . GLY A 1 96 ? 5.032 2.267 -12.555 1.00 59.97 96 GLY A O 1
ATOM 753 N N . CYS A 1 97 ? 3.591 3.654 -13.555 1.00 65.69 97 CYS A N 1
ATOM 754 C CA . CYS A 1 97 ? 2.516 3.354 -12.626 1.00 65.69 97 CYS A CA 1
ATOM 755 C C . CYS A 1 97 ? 1.952 2.000 -13.037 1.00 65.69 97 CYS A C 1
ATOM 757 O O . CYS A 1 97 ? 1.186 1.911 -14.001 1.00 65.69 97 CYS A O 1
ATOM 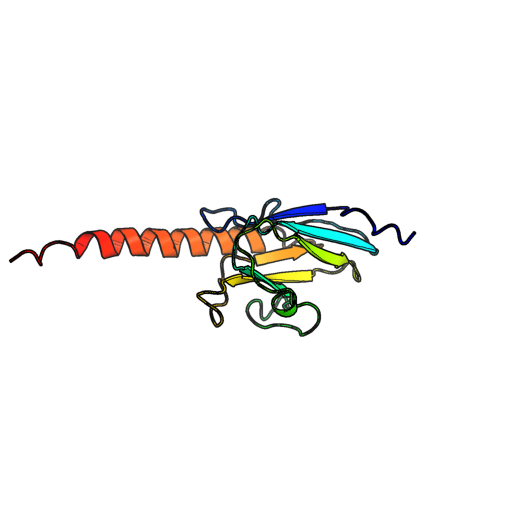759 N N . HIS A 1 98 ? 2.350 0.940 -12.340 1.00 65.00 98 HIS A N 1
ATOM 760 C CA . HIS A 1 98 ? 1.816 -0.375 -12.629 1.00 65.00 98 HIS A CA 1
ATOM 761 C C . HIS A 1 98 ? 0.374 -0.396 -12.123 1.00 65.00 98 HIS A C 1
ATOM 763 O O . HIS A 1 98 ? 0.111 -0.665 -10.951 1.00 65.00 98 HIS A O 1
ATOM 769 N N . ALA A 1 99 ? -0.569 -0.030 -12.999 1.00 61.56 99 ALA A N 1
ATOM 770 C CA . ALA A 1 99 ? -1.936 0.322 -12.625 1.00 61.56 99 ALA A CA 1
ATOM 771 C C . ALA A 1 99 ? -2.650 -0.773 -11.822 1.00 61.56 99 ALA A C 1
ATOM 773 O O . ALA A 1 99 ? -3.577 -0.445 -11.089 1.00 61.56 99 ALA A O 1
ATOM 774 N N . GLY A 1 100 ? -2.208 -2.028 -11.923 1.00 71.00 100 GLY A N 1
ATOM 775 C CA . GLY A 1 100 ? -2.748 -3.158 -11.177 1.00 71.00 100 GLY A CA 1
ATOM 776 C C . GLY A 1 100 ? -2.212 -3.325 -9.758 1.00 71.00 100 GLY A C 1
ATOM 777 O O . GLY A 1 100 ? -2.877 -3.965 -8.945 1.00 71.00 100 GLY A O 1
ATOM 778 N N . LEU A 1 101 ? -1.046 -2.761 -9.430 1.00 80.88 101 LEU A N 1
ATOM 779 C CA . LEU A 1 101 ? -0.484 -2.792 -8.081 1.00 80.88 101 LEU A CA 1
ATOM 780 C C . LEU A 1 101 ? -1.058 -1.625 -7.278 1.00 80.88 101 LEU A C 1
ATOM 782 O O . LEU A 1 101 ? -0.361 -0.653 -7.014 1.00 80.88 101 LEU A O 1
ATOM 786 N N . ARG A 1 102 ? -2.328 -1.724 -6.881 1.00 88.62 102 ARG A N 1
ATOM 787 C CA . ARG A 1 102 ? -2.983 -0.749 -5.999 1.00 88.62 102 ARG A CA 1
ATOM 788 C C . ARG A 1 102 ? -3.370 -1.401 -4.687 1.00 88.62 102 ARG A C 1
ATOM 790 O O . ARG A 1 102 ? -3.848 -2.529 -4.682 1.00 88.62 102 ARG A O 1
ATOM 797 N N . PHE A 1 103 ? -3.215 -0.663 -3.598 1.00 92.56 103 PHE A N 1
ATOM 798 C CA . PHE A 1 103 ? -3.604 -1.100 -2.265 1.00 92.56 103 PHE A CA 1
ATOM 799 C C . PHE A 1 103 ? -4.227 0.052 -1.480 1.00 92.56 103 PHE A C 1
ATOM 801 O O . PHE A 1 103 ? -3.874 1.216 -1.686 1.00 92.56 103 PHE A O 1
ATOM 808 N N . ILE A 1 104 ? -5.168 -0.272 -0.592 1.00 93.94 104 ILE A N 1
ATOM 809 C CA . ILE A 1 104 ? -5.859 0.707 0.249 1.00 93.94 104 ILE A CA 1
ATOM 810 C C . ILE A 1 104 ? -5.836 0.255 1.706 1.00 93.94 104 ILE A C 1
ATOM 812 O O . ILE A 1 104 ? -6.174 -0.885 2.022 1.00 93.94 104 ILE A O 1
ATOM 816 N N . VAL A 1 105 ? -5.485 1.180 2.595 1.00 95.94 105 VAL A N 1
ATOM 817 C CA . VAL A 1 105 ? -5.740 1.073 4.037 1.00 95.94 105 VAL A CA 1
ATOM 818 C C . VAL A 1 105 ? -6.991 1.885 4.359 1.00 95.94 105 VAL A C 1
ATOM 820 O O . VAL A 1 105 ? -7.133 2.999 3.859 1.00 95.94 105 VAL A O 1
ATOM 823 N N . ASN A 1 106 ? -7.874 1.341 5.195 1.00 95.88 106 ASN A N 1
ATOM 824 C CA . ASN A 1 106 ? -9.132 1.956 5.627 1.00 95.88 106 ASN A CA 1
ATOM 825 C C . ASN A 1 106 ? -10.033 2.399 4.453 1.00 95.88 106 ASN A C 1
ATOM 827 O O . ASN A 1 106 ? -10.378 3.576 4.362 1.00 95.88 106 ASN A O 1
ATOM 831 N N . PRO A 1 107 ? -10.416 1.495 3.527 1.00 93.75 107 PRO A N 1
ATOM 832 C CA . PRO A 1 107 ? -11.131 1.863 2.299 1.00 93.75 107 PRO A CA 1
ATOM 833 C C . PRO A 1 107 ? -12.534 2.445 2.505 1.00 93.75 107 PRO A C 1
ATOM 835 O O . PRO A 1 107 ? -13.056 3.068 1.585 1.00 93.75 107 PRO A O 1
ATOM 838 N N . GLY A 1 108 ? -13.176 2.233 3.658 1.00 92.19 108 GLY A N 1
ATOM 839 C CA . GLY A 1 108 ? -14.608 2.507 3.789 1.00 92.19 108 GLY A CA 1
ATOM 840 C C . GLY A 1 108 ? -15.389 1.693 2.754 1.00 92.19 108 GLY A C 1
ATOM 841 O O . GLY A 1 108 ? -15.246 0.472 2.709 1.00 92.19 108 GLY A O 1
ATOM 842 N N . ASP A 1 109 ? -16.141 2.366 1.886 1.00 91.94 109 ASP A N 1
ATOM 843 C CA . ASP A 1 109 ? -16.936 1.723 0.831 1.00 91.94 109 ASP A CA 1
ATOM 844 C C . ASP A 1 109 ? -16.117 1.361 -0.432 1.00 91.94 109 ASP A C 1
ATOM 846 O O . ASP A 1 109 ? -16.579 0.594 -1.279 1.00 91.94 109 ASP A O 1
ATOM 850 N N . ASP A 1 110 ? -14.862 1.820 -0.548 1.00 87.56 110 ASP A N 1
ATOM 851 C CA . ASP A 1 110 ? -14.001 1.642 -1.735 1.00 87.56 110 ASP A CA 1
ATOM 852 C C . ASP A 1 110 ? -13.299 0.264 -1.814 1.00 87.56 110 ASP A C 1
ATOM 854 O O . ASP A 1 110 ? -12.256 0.105 -2.460 1.00 87.56 110 ASP A O 1
ATOM 858 N N . ILE A 1 111 ? -13.858 -0.775 -1.187 1.00 89.44 111 ILE A N 1
ATOM 859 C CA . ILE A 1 111 ? -13.217 -2.098 -1.040 1.00 89.44 111 ILE A CA 1
ATOM 860 C C . ILE A 1 111 ? -12.891 -2.802 -2.369 1.00 89.44 111 ILE A C 1
ATOM 862 O O . ILE A 1 111 ? -11.982 -3.629 -2.423 1.00 89.44 111 ILE A O 1
ATOM 866 N N . GLN A 1 112 ? -13.605 -2.489 -3.455 1.00 88.81 112 GLN A N 1
ATOM 867 C CA . GLN A 1 112 ? -13.412 -3.151 -4.754 1.00 88.81 112 GLN A CA 1
ATOM 868 C C . GLN A 1 112 ? -12.327 -2.503 -5.619 1.00 88.81 112 GLN A C 1
ATOM 870 O O . GLN A 1 112 ? -11.816 -3.134 -6.547 1.00 88.81 112 GLN A O 1
ATOM 875 N N . ARG A 1 113 ? -11.956 -1.253 -5.328 1.00 86.00 113 ARG A N 1
ATOM 876 C CA . ARG A 1 113 ? -11.061 -0.462 -6.180 1.00 86.00 113 ARG A CA 1
ATOM 877 C C . ARG A 1 113 ? -9.678 -1.099 -6.392 1.00 86.00 113 ARG A C 1
ATOM 879 O O . ARG A 1 113 ? -9.198 -1.064 -7.528 1.00 86.00 113 ARG A O 1
ATOM 886 N N . PRO A 1 114 ? -9.034 -1.704 -5.372 1.00 84.12 114 PRO A N 1
ATOM 887 C CA . PRO A 1 114 ? -7.754 -2.394 -5.544 1.00 84.12 114 PRO A CA 1
ATOM 888 C C . PRO A 1 114 ? -7.890 -3.623 -6.444 1.00 84.12 114 PRO A C 1
ATOM 890 O O . PRO A 1 114 ? -7.140 -3.786 -7.404 1.00 84.12 114 PRO A O 1
ATOM 893 N N . GLN A 1 115 ? -8.904 -4.452 -6.184 1.00 84.56 115 GLN A N 1
ATOM 894 C CA . GLN A 1 115 ? -9.088 -5.724 -6.876 1.00 84.56 115 GLN A CA 1
ATOM 895 C C . GLN A 1 115 ? -9.461 -5.533 -8.353 1.00 84.56 115 GLN A C 1
ATOM 897 O O . GLN A 1 115 ? -8.927 -6.221 -9.220 1.00 84.56 115 GLN A O 1
ATOM 902 N N . GLN A 1 116 ? -10.319 -4.558 -8.664 1.00 85.38 116 GLN A N 1
ATOM 903 C CA . GLN A 1 116 ? -10.659 -4.204 -10.047 1.00 85.38 116 GLN A CA 1
ATOM 904 C C . GLN A 1 116 ? -9.427 -3.750 -10.840 1.00 85.38 116 GLN A C 1
ATOM 906 O O . GLN A 1 116 ? -9.269 -4.108 -12.009 1.00 85.38 116 GLN A O 1
ATOM 911 N N . ALA A 1 117 ? -8.534 -2.985 -10.207 1.00 82.94 117 ALA A N 1
ATOM 912 C CA . ALA A 1 117 ? -7.306 -2.528 -10.839 1.00 82.94 117 ALA A CA 1
ATOM 913 C C . ALA A 1 117 ? -6.369 -3.702 -11.165 1.00 82.94 117 ALA A C 1
ATOM 915 O O . ALA A 1 117 ? -5.906 -3.815 -12.302 1.00 82.94 117 ALA A O 1
ATOM 916 N N . SER A 1 118 ? -6.152 -4.612 -10.209 1.00 81.56 118 SER A N 1
ATOM 917 C CA . SER A 1 118 ? -5.348 -5.821 -10.423 1.00 81.56 118 SER A CA 1
ATOM 918 C C . SER A 1 118 ? -5.927 -6.714 -11.528 1.00 81.56 118 SER A C 1
ATOM 920 O O . SER A 1 118 ? -5.200 -7.138 -12.429 1.00 81.56 118 SER A O 1
ATOM 922 N N . GLN A 1 119 ? -7.247 -6.930 -11.533 1.00 84.25 119 GLN A N 1
ATOM 923 C CA . GLN A 1 119 ? -7.927 -7.711 -12.569 1.00 84.25 119 GLN A CA 1
ATOM 924 C C . GLN A 1 119 ? -7.781 -7.097 -13.963 1.00 84.25 119 GLN A C 1
ATOM 926 O O . GLN A 1 119 ? -7.489 -7.818 -14.918 1.00 84.25 119 GLN A O 1
ATOM 931 N N . LYS A 1 120 ? -7.949 -5.776 -14.093 1.00 82.94 120 LYS A N 1
ATOM 932 C CA . LYS A 1 120 ? -7.799 -5.077 -15.375 1.00 82.94 120 LYS A CA 1
ATOM 933 C C . LYS A 1 120 ? -6.399 -5.282 -15.961 1.00 82.94 120 LYS A C 1
ATOM 935 O O . LYS A 1 120 ? -6.276 -5.714 -17.106 1.00 82.94 120 LYS A O 1
ATOM 940 N N . THR A 1 121 ? -5.356 -5.060 -15.162 1.00 77.62 121 THR A N 1
ATOM 941 C CA . THR A 1 121 ? -3.961 -5.246 -15.594 1.00 77.62 121 THR A CA 1
ATOM 942 C C . THR A 1 121 ? -3.654 -6.700 -15.961 1.00 77.62 121 THR A C 1
ATOM 944 O O . THR A 1 121 ? -2.970 -6.963 -16.952 1.00 77.62 121 THR A O 1
ATOM 947 N N . TYR A 1 122 ? -4.208 -7.669 -15.229 1.00 77.56 122 TYR A N 1
ATOM 948 C CA . TYR A 1 122 ? -4.067 -9.080 -15.586 1.00 77.56 122 TYR A CA 1
ATOM 949 C C . TYR A 1 122 ? -4.682 -9.413 -16.962 1.00 77.56 122 TYR A C 1
ATOM 951 O O . TYR A 1 122 ? -4.096 -10.161 -17.744 1.00 77.56 122 TYR A O 1
ATOM 959 N N . GLN A 1 123 ? -5.842 -8.845 -17.311 1.00 80.62 123 GLN A N 1
ATOM 960 C CA . GLN A 1 123 ? -6.452 -9.080 -18.628 1.00 80.62 123 GLN A CA 1
ATOM 961 C C . GLN A 1 123 ? -5.666 -8.416 -19.770 1.00 80.62 123 GLN A C 1
ATOM 963 O O . GLN A 1 123 ? -5.485 -9.015 -20.835 1.00 80.62 123 GLN A O 1
ATOM 968 N N . GLU A 1 124 ? -5.155 -7.204 -19.554 1.00 76.38 124 GLU A N 1
ATOM 969 C CA . GLU A 1 124 ? -4.323 -6.485 -20.529 1.00 76.38 124 GLU A CA 1
ATOM 970 C C . GLU A 1 124 ? -3.028 -7.257 -20.827 1.00 76.38 124 GLU A C 1
ATOM 972 O O . GLU A 1 124 ? -2.695 -7.514 -21.985 1.00 76.38 124 GLU A O 1
ATOM 977 N N . THR A 1 125 ? -2.347 -7.747 -19.790 1.00 70.50 125 THR A N 1
ATOM 978 C CA . THR A 1 125 ? -1.146 -8.579 -19.964 1.00 70.50 125 THR A CA 1
ATOM 979 C C . THR A 1 125 ? -1.460 -9.894 -20.684 1.00 70.50 125 THR A C 1
ATOM 981 O O . THR A 1 125 ? -0.774 -10.246 -21.644 1.00 70.50 125 THR A O 1
ATOM 984 N N . LYS A 1 126 ? -2.539 -10.599 -20.316 1.00 71.69 126 LYS A N 1
ATOM 985 C CA . LYS A 1 126 ? -2.937 -11.861 -20.966 1.00 71.69 126 LYS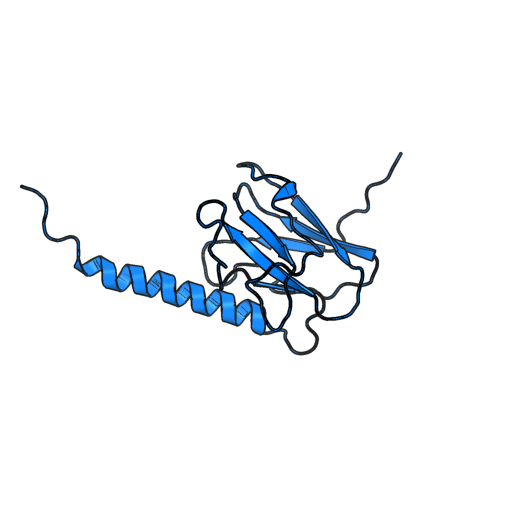 A CA 1
ATOM 986 C C . LYS A 1 126 ? -3.322 -11.688 -22.443 1.00 71.69 126 LYS A C 1
ATOM 988 O O . LYS A 1 126 ? -2.981 -12.526 -23.279 1.00 71.69 126 LYS A O 1
ATOM 993 N N . SER A 1 127 ? -4.017 -10.605 -22.785 1.00 67.06 127 SER A N 1
ATOM 994 C CA . SER A 1 127 ? -4.391 -10.296 -24.174 1.00 67.06 127 SER A CA 1
ATOM 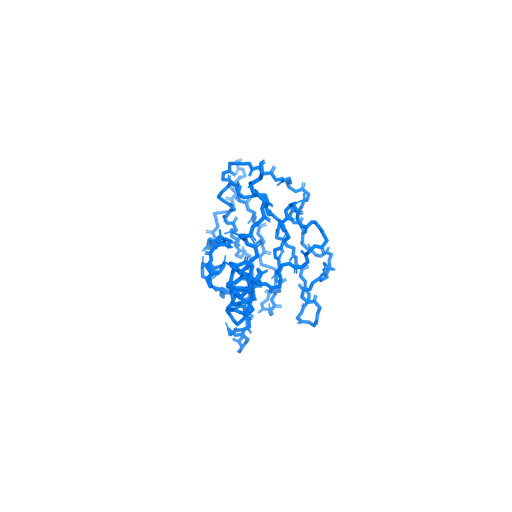995 C C . SER A 1 127 ? -3.183 -9.932 -25.048 1.00 67.06 127 SER A C 1
ATOM 997 O O . SER A 1 127 ? -3.149 -10.311 -26.223 1.00 67.06 127 SER A O 1
ATOM 999 N N . SER A 1 128 ? -2.145 -9.315 -24.474 1.00 58.91 128 SER A N 1
ATOM 1000 C CA . SER A 1 128 ? -0.859 -9.097 -25.150 1.00 58.91 128 SER A CA 1
ATOM 1001 C C . SER A 1 128 ? -0.192 -10.419 -25.568 1.00 58.91 128 SER A C 1
ATOM 1003 O O . SER A 1 128 ? 0.217 -10.571 -26.723 1.00 58.91 128 SER A O 1
ATOM 1005 N N . TRP A 1 129 ? -0.184 -11.438 -24.697 1.00 52.09 129 TRP A N 1
ATOM 1006 C CA . TRP A 1 129 ? 0.325 -12.778 -25.040 1.00 52.09 129 TRP A CA 1
ATOM 1007 C C . TRP A 1 129 ? -0.488 -13.461 -26.148 1.00 52.09 129 TRP A C 1
ATOM 1009 O O . TRP A 1 129 ? 0.090 -14.037 -27.072 1.00 52.09 129 TRP A O 1
ATOM 1019 N N . ASN A 1 130 ? -1.820 -13.352 -26.107 1.00 57.53 130 ASN A N 1
ATOM 1020 C CA . ASN A 1 130 ? -2.696 -13.951 -27.121 1.00 57.53 130 ASN A CA 1
ATOM 1021 C C . ASN A 1 130 ? -2.542 -13.295 -28.504 1.00 57.53 130 ASN A C 1
ATOM 1023 O O . ASN A 1 130 ? -2.652 -13.974 -29.524 1.00 57.53 130 ASN A O 1
ATOM 1027 N N . THR A 1 131 ? -2.243 -11.996 -28.550 1.00 52.06 131 THR A N 1
ATOM 1028 C CA . THR A 1 131 ? -2.046 -11.264 -29.813 1.00 52.06 131 THR A CA 1
ATOM 1029 C C . THR A 1 131 ? -0.628 -11.468 -30.366 1.00 52.06 131 THR A C 1
ATOM 1031 O O . THR A 1 131 ? -0.436 -11.583 -31.577 1.00 52.06 131 THR A O 1
ATOM 1034 N N . THR A 1 132 ? 0.369 -11.634 -29.489 1.00 50.91 132 THR A N 1
ATOM 1035 C CA . THR A 1 132 ? 1.780 -11.856 -29.870 1.00 50.91 132 THR A CA 1
ATOM 1036 C C . THR A 1 132 ? 2.091 -13.327 -30.198 1.00 50.91 132 THR A C 1
ATOM 1038 O O . THR A 1 132 ? 3.053 -13.622 -30.909 1.00 50.91 132 THR A O 1
ATOM 1041 N N . GLY A 1 133 ? 1.227 -14.267 -29.794 1.00 42.88 133 GLY A N 1
ATOM 1042 C CA . GLY A 1 133 ? 1.291 -15.682 -30.191 1.00 42.88 133 GLY A CA 1
ATOM 1043 C C . GLY A 1 133 ? 1.102 -15.941 -31.695 1.00 42.88 133 GLY A C 1
ATOM 1044 O O . GLY A 1 133 ? 1.373 -17.045 -32.165 1.00 42.88 133 GLY A O 1
ATOM 1045 N N . SER A 1 134 ? 0.703 -14.927 -32.472 1.00 41.41 134 SER A N 1
ATOM 1046 C CA . SER A 1 134 ? 0.574 -15.015 -33.936 1.00 41.41 134 SER A CA 1
ATOM 1047 C C . SER A 1 134 ? 1.799 -14.494 -34.708 1.00 41.41 134 SER A C 1
ATOM 1049 O O . SER A 1 134 ? 1.834 -14.61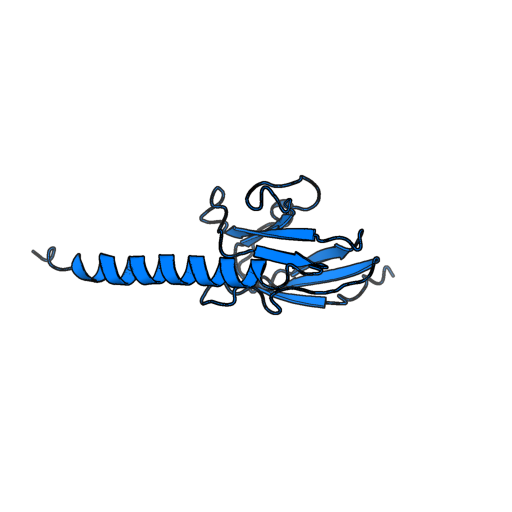1 -35.932 1.00 41.41 134 SER A O 1
ATOM 1051 N N . ALA A 1 135 ? 2.821 -13.952 -34.029 1.00 43.81 135 ALA A N 1
ATOM 1052 C CA . ALA A 1 135 ? 3.964 -13.295 -34.680 1.00 43.81 135 ALA A CA 1
ATOM 1053 C C . ALA A 1 135 ? 5.267 -14.125 -34.731 1.00 43.81 135 ALA A C 1
ATOM 1055 O O . ALA A 1 135 ? 6.237 -13.692 -35.345 1.00 43.81 135 ALA A O 1
ATOM 1056 N N . TRP A 1 136 ? 5.302 -15.348 -34.187 1.00 37.72 136 TRP A N 1
ATOM 1057 C CA . TRP A 1 136 ? 6.480 -16.234 -34.258 1.00 37.72 136 TRP A CA 1
ATOM 1058 C C . TRP A 1 136 ? 6.355 -17.313 -35.350 1.00 37.72 136 TRP A C 1
ATOM 1060 O O . TRP A 1 136 ? 6.523 -18.506 -35.104 1.00 37.72 136 TRP A O 1
ATOM 1070 N N . ARG A 1 137 ? 6.083 -16.909 -36.598 1.00 42.31 137 ARG A N 1
ATOM 1071 C CA . ARG A 1 137 ? 6.381 -17.726 -37.796 1.00 42.31 137 ARG A CA 1
ATOM 1072 C C . ARG A 1 137 ? 7.103 -16.881 -38.840 1.00 42.31 137 ARG A C 1
ATOM 1074 O O . ARG A 1 137 ? 6.460 -16.287 -39.701 1.00 42.31 137 ARG A O 1
ATOM 1081 N N . ARG A 1 138 ? 8.437 -16.905 -38.744 1.00 44.75 138 ARG A N 1
ATOM 1082 C CA . ARG A 1 138 ? 9.509 -16.359 -39.610 1.00 44.75 138 ARG A CA 1
ATOM 1083 C C . ARG A 1 138 ? 10.396 -15.525 -38.686 1.00 44.75 138 ARG A C 1
ATOM 1085 O O . ARG A 1 138 ? 10.050 -14.408 -38.359 1.00 44.75 138 ARG A O 1
ATOM 1092 N N . ILE A 1 139 ? 11.464 -16.071 -38.117 1.00 43.66 139 ILE A N 1
ATOM 1093 C CA . ILE A 1 139 ? 12.743 -16.261 -38.806 1.00 43.66 139 ILE A CA 1
ATOM 1094 C C . ILE A 1 139 ? 13.443 -17.511 -38.242 1.00 43.66 139 ILE A C 1
ATOM 1096 O O . ILE A 1 139 ? 13.915 -17.526 -37.110 1.00 43.66 139 ILE A O 1
ATOM 1100 N N . ARG A 1 140 ? 13.526 -18.559 -39.062 1.00 44.88 140 ARG A N 1
ATOM 1101 C CA . ARG A 1 140 ? 14.704 -19.428 -39.147 1.00 44.88 140 ARG A CA 1
ATOM 1102 C C . ARG A 1 140 ? 14.991 -19.563 -40.641 1.00 44.88 140 ARG A C 1
ATOM 1104 O O . ARG A 1 140 ? 14.240 -20.236 -41.344 1.00 44.88 140 ARG A O 1
ATOM 1111 N N . ARG A 1 141 ? 15.971 -18.811 -41.132 1.00 43.66 141 ARG A N 1
ATOM 1112 C CA . ARG A 1 141 ? 16.782 -19.221 -42.280 1.00 43.66 141 ARG A CA 1
ATOM 1113 C C . ARG A 1 141 ? 18.133 -19.612 -41.722 1.00 43.66 141 ARG A C 1
ATOM 1115 O O . ARG A 1 141 ? 18.551 -18.916 -40.770 1.00 43.66 141 ARG A O 1
#

pLDDT: mean 79.06, std 15.41, range [37.72, 96.0]

Foldseek 3Di:
DPPDDDAPEEWEADPDDLQRIVVQEEEDDQFHKYKYKQAQFQKKKAWDDPVCLLDHPPPDICVVVPHGRHTDIDIDGDHDLDKIKIFMDGPVRNNDRLQQRIYIYNCPVPSCNNSVSSNVSNVVVVVVCVVCVVVPDDDDD

Organism: NCBI:txid1337665

Radius of gyration: 17.05 Å; chains: 1; bounding box: 34×32×66 Å

Sequence (141 aa):
MTDRPLPTHVVQINTDGVDLFQPHWVNAARGDVIRFALHGRKLAIVQSTGEDPCRPNGQFDSRSQGHSDRDVYVNYTVGDLGPTFFYGILADEPQGCHAGLRFIVNPGDDIQRPQQASQKTYQETKSSWNTTGSAWRRIRR

Secondary structure (DSSP, 8-state):
---PPPPSEEEEE-SSSS--EESSEE---TT-EEEEE-TT--EEEEEE-SS-TTS--SS-BGGGG---SS--EEEEE---SS-EEEEEEETTSTT---TT-EEEES-TT-TTHHHHHHHHHHHHHHHHHHHHTTS-S----